Protein AF-A0A3E0MTA1-F1 (afdb_monomer)

Secondary structure (DSSP, 8-state):
--GGG--STT---TTTT---S----EEEETTEEEEETTEE-TTS---PPP----

Solvent-accessible surface area (backbone atoms only — not comparable to full-atom values): 3854 Å² total; per-residue (Å²): 74,52,67,89,73,45,84,54,93,84,49,74,61,101,51,62,76,42,80,70,97,71,77,85,52,69,42,70,56,99,82,40,73,39,30,50,74,89,43,75,41,80,91,65,78,92,76,87,86,84,77,90,85,128

Foldseek 3Di:
DDLVLDPDPVSDDPCHVPDDPDDDAFDDDPNRGQDHRSDGDVPDDDDDDDDDPD

pLDDT: mean 96.15, std 2.11, range [85.0, 98.5]

Mean predicted aligned error: 3.07 Å

Radius of gyration: 15.06 Å; Cα contacts (8 Å, |Δi|>4): 43; chains: 1; bounding box: 45×23×30 Å

Sequence (54 aa):
VSKDNILYKCQWSPFEGTVFKSKVTHTFVNGHLAFKEGNFDDSQLGERLLFNRD

Structure (mmCIF, N/CA/C/O backbone):
data_AF-A0A3E0MTA1-F1
#
_entry.id   AF-A0A3E0MTA1-F1
#
loop_
_atom_site.group_PDB
_atom_site.id
_atom_site.type_symbol
_atom_site.label_atom_id
_atom_site.label_alt_id
_atom_site.label_comp_id
_atom_site.label_asym_id
_atom_site.label_entity_id
_atom_site.label_seq_id
_atom_site.pdbx_PDB_ins_code
_atom_site.Cartn_x
_atom_site.Cartn_y
_atom_site.Cartn_z
_atom_site.occupancy
_atom_site.B_iso_or_equiv
_atom_site.auth_seq_id
_atom_site.auth_comp_id
_atom_site.auth_asym_id
_atom_site.auth_atom_id
_atom_site.pdbx_PDB_model_num
ATOM 1 N N . VAL A 1 1 ? -11.160 1.560 9.362 1.00 95.12 1 VAL A N 1
ATOM 2 C CA . VAL A 1 1 ? -10.978 0.323 8.575 1.00 95.12 1 VAL A CA 1
ATOM 3 C C . VAL A 1 1 ? -12.291 -0.412 8.610 1.00 95.12 1 VAL A C 1
ATOM 5 O O . VAL A 1 1 ? -12.848 -0.567 9.694 1.00 95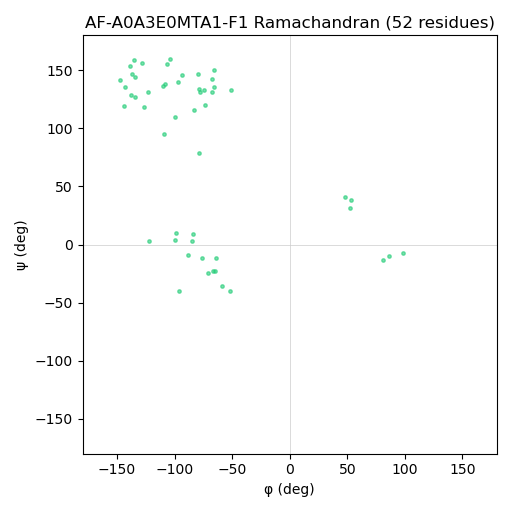.12 1 VAL A O 1
ATOM 8 N N . SER A 1 2 ? -12.790 -0.801 7.449 1.00 95.25 2 SER A N 1
ATOM 9 C CA . SER A 1 2 ? -14.049 -1.521 7.295 1.00 95.25 2 SER A CA 1
ATOM 10 C C . SER A 1 2 ? -13.796 -2.766 6.456 1.00 95.25 2 SER A C 1
ATOM 12 O O . SER A 1 2 ? -12.823 -2.826 5.711 1.00 95.25 2 SER A O 1
ATOM 14 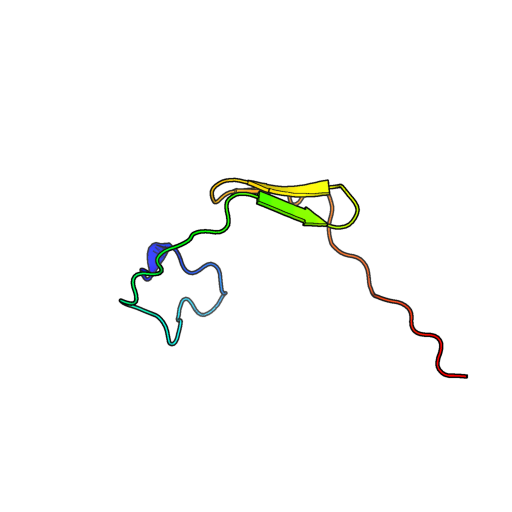N N . LYS A 1 3 ? -14.640 -3.785 6.599 1.00 94.62 3 LYS A N 1
ATOM 15 C CA . LYS A 1 3 ? -14.412 -5.075 5.942 1.00 94.62 3 LYS A CA 1
ATOM 16 C C . LYS A 1 3 ? -14.332 -4.958 4.415 1.00 94.62 3 LYS A C 1
ATOM 18 O O . LYS A 1 3 ? -13.514 -5.624 3.798 1.00 94.62 3 LYS A O 1
ATOM 23 N N . ASP A 1 4 ? -15.126 -4.063 3.833 1.00 94.25 4 ASP A N 1
ATOM 24 C CA . ASP A 1 4 ? -15.182 -3.761 2.398 1.00 94.25 4 ASP A CA 1
ATOM 25 C C . ASP A 1 4 ? -13.912 -3.100 1.838 1.00 94.25 4 ASP A C 1
ATOM 27 O O . ASP A 1 4 ? -13.656 -3.205 0.642 1.00 94.25 4 ASP A O 1
ATOM 31 N N . ASN A 1 5 ? -13.103 -2.442 2.679 1.00 94.12 5 ASN A N 1
ATOM 32 C CA . ASN A 1 5 ? -11.893 -1.747 2.233 1.00 94.12 5 ASN A CA 1
ATOM 33 C C . ASN A 1 5 ? -10.597 -2.534 2.470 1.00 94.12 5 ASN A C 1
ATOM 35 O O . ASN A 1 5 ? -9.503 -2.037 2.188 1.00 94.12 5 ASN A O 1
ATOM 39 N N . ILE A 1 6 ? -10.708 -3.767 2.969 1.00 96.44 6 ILE A N 1
ATOM 40 C CA . ILE A 1 6 ? -9.578 -4.673 3.142 1.00 96.44 6 ILE A CA 1
ATOM 41 C C . ILE A 1 6 ? -9.310 -5.368 1.812 1.00 96.44 6 ILE A C 1
ATOM 43 O O . ILE A 1 6 ? -10.102 -6.163 1.326 1.00 96.44 6 ILE A O 1
ATOM 47 N N . LEU A 1 7 ? -8.142 -5.110 1.238 1.00 94.81 7 LEU A N 1
ATOM 48 C CA . LEU A 1 7 ? -7.751 -5.660 -0.065 1.00 94.81 7 LEU A CA 1
ATOM 49 C C . LEU A 1 7 ? -7.062 -7.027 0.043 1.00 94.81 7 LEU A C 1
ATOM 51 O O . LEU A 1 7 ? -6.808 -7.697 -0.954 1.00 94.81 7 LEU A O 1
ATOM 55 N N . TYR A 1 8 ? -6.737 -7.454 1.263 1.00 95.62 8 TYR A N 1
ATOM 56 C CA . TYR A 1 8 ? -6.112 -8.746 1.497 1.00 95.62 8 TYR A CA 1
ATOM 57 C C . TYR A 1 8 ? -7.079 -9.895 1.183 1.00 95.62 8 TYR A C 1
ATOM 59 O O . TYR A 1 8 ? -8.265 -9.838 1.508 1.00 95.62 8 TYR A O 1
ATOM 67 N N . LYS A 1 9 ? -6.559 -10.984 0.604 1.00 95.38 9 LYS A N 1
ATOM 68 C CA . LYS A 1 9 ? -7.351 -12.128 0.119 1.00 95.38 9 LYS A CA 1
ATOM 69 C C . LYS A 1 9 ? -8.324 -12.697 1.158 1.00 95.38 9 LYS A C 1
ATOM 71 O O . LYS A 1 9 ? -9.443 -13.048 0.809 1.00 95.38 9 LYS A O 1
ATOM 76 N N . CYS A 1 10 ? -7.911 -12.791 2.421 1.00 95.06 10 CYS A N 1
ATOM 77 C CA . CYS A 1 10 ? -8.743 -13.373 3.478 1.00 95.06 10 CYS A CA 1
ATOM 78 C C . CYS A 1 10 ? -9.732 -12.376 4.109 1.00 95.06 10 CYS A C 1
ATOM 80 O O . CYS A 1 10 ? -10.429 -12.756 5.044 1.00 95.06 10 CYS A O 1
ATOM 82 N N . GLN A 1 11 ? -9.794 -11.130 3.617 1.00 94.62 11 GLN A N 1
ATOM 83 C CA . GLN A 1 11 ? -10.806 -10.129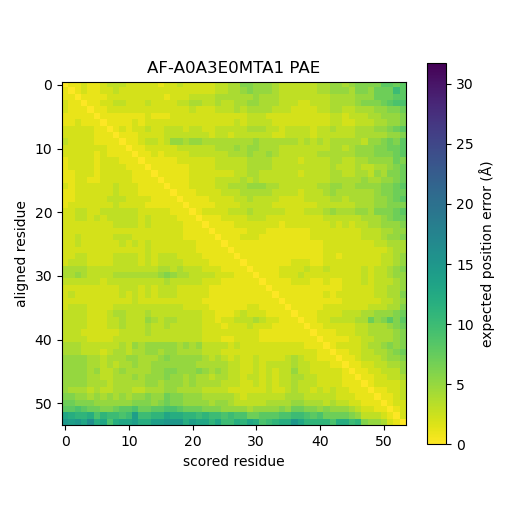 3.984 1.00 94.62 11 GLN A CA 1
ATOM 84 C C . GLN A 1 11 ? -10.931 -9.888 5.500 1.00 94.62 11 GLN A C 1
ATOM 86 O O . GLN A 1 11 ? -12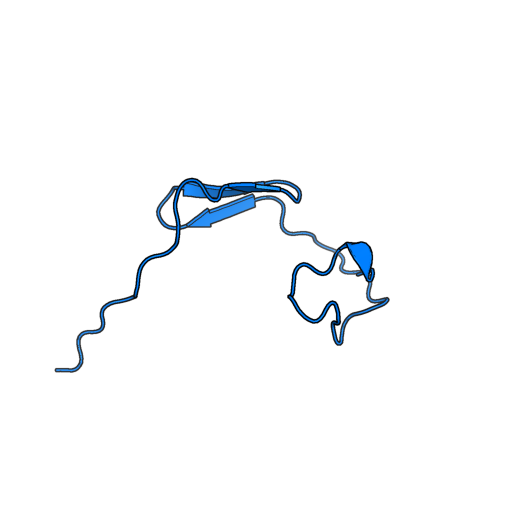.034 -9.723 6.021 1.00 94.62 11 GLN A O 1
ATOM 91 N N . TRP A 1 12 ? -9.795 -9.896 6.205 1.00 96.25 12 TRP A N 1
ATOM 92 C CA . TRP A 1 12 ? -9.719 -9.601 7.636 1.00 96.25 12 TRP A CA 1
ATOM 93 C C . TRP A 1 12 ? -8.505 -8.730 7.962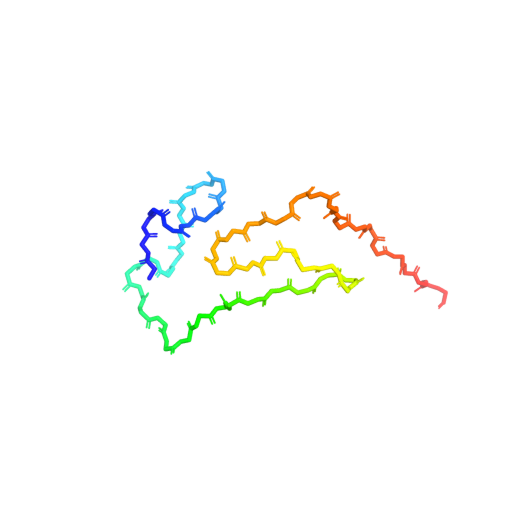 1.00 96.25 12 TRP A C 1
ATOM 95 O O . TRP A 1 12 ? -7.497 -8.748 7.247 1.00 96.25 12 TRP A O 1
ATOM 105 N N . SER A 1 13 ? -8.604 -7.969 9.051 1.00 97.31 13 SER A N 1
ATOM 106 C CA . SER A 1 13 ? -7.509 -7.165 9.599 1.00 97.31 13 SER A CA 1
ATOM 107 C C . SER A 1 13 ? -7.622 -7.080 11.121 1.00 97.31 13 SER A C 1
ATOM 109 O O . SER A 1 13 ? -8.727 -6.891 11.630 1.00 97.31 13 SER A O 1
ATOM 111 N N . PRO A 1 14 ? -6.506 -7.116 11.876 1.00 97.56 14 PRO A N 1
ATOM 112 C CA . PRO A 1 14 ? -6.545 -6.844 13.315 1.00 97.56 14 PRO A CA 1
ATOM 113 C C . PRO A 1 14 ? -6.974 -5.400 13.632 1.00 97.56 14 PRO A C 1
ATOM 115 O O . PRO A 1 14 ? -7.249 -5.078 14.782 1.00 97.56 14 PRO A O 1
ATOM 118 N N . PHE A 1 15 ? -7.029 -4.527 12.620 1.00 97.94 15 PHE A N 1
ATOM 119 C CA . PHE A 1 15 ? -7.436 -3.131 12.744 1.00 97.94 15 PHE A CA 1
ATOM 120 C C . PHE A 1 15 ? -8.891 -2.873 12.337 1.00 97.94 15 PHE A C 1
ATOM 122 O O . PHE A 1 15 ? -9.267 -1.708 12.201 1.00 97.94 15 PHE A O 1
ATOM 129 N N . GLU A 1 16 ? -9.721 -3.896 12.108 1.00 97.62 16 GLU A N 1
ATOM 130 C CA . GLU A 1 16 ? -11.153 -3.684 11.848 1.00 97.62 16 GLU A CA 1
ATOM 131 C C . GLU A 1 16 ? -11.793 -2.787 12.927 1.00 97.62 16 GLU A C 1
ATOM 133 O O . GLU A 1 16 ? -11.527 -2.925 14.119 1.00 97.62 16 GLU A O 1
ATOM 138 N N . GLY A 1 17 ? -12.570 -1.785 12.498 1.00 97.31 17 GLY A N 1
ATOM 139 C CA . GLY A 1 17 ? -13.151 -0.764 13.382 1.00 97.31 17 GLY A CA 1
ATOM 140 C C . GLY A 1 17 ? -12.209 0.382 13.782 1.00 97.31 17 GLY A C 1
ATOM 141 O O . GLY A 1 17 ? -12.676 1.421 14.242 1.00 97.31 17 GLY A O 1
ATOM 142 N N . THR A 1 18 ? -10.897 0.273 13.548 1.00 98.19 18 THR A N 1
ATOM 143 C CA . THR A 1 18 ? -9.944 1.350 13.871 1.00 98.19 18 THR A CA 1
ATOM 144 C C . THR A 1 18 ? -10.059 2.507 12.878 1.00 98.19 18 THR A C 1
ATOM 146 O O . THR A 1 18 ? -10.044 2.300 11.661 1.00 98.19 18 THR A O 1
ATOM 149 N N . VAL A 1 19 ? -10.126 3.745 13.374 1.00 97.94 19 VAL A N 1
ATOM 150 C CA . VAL A 1 19 ? -10.071 4.965 12.551 1.00 97.94 19 VAL A CA 1
ATOM 151 C C . VAL A 1 19 ? -8.660 5.541 12.611 1.00 97.94 19 VAL A C 1
ATOM 153 O O . VAL A 1 19 ? -8.229 6.063 13.637 1.00 97.94 19 VAL A O 1
ATOM 156 N N . PHE A 1 20 ? -7.931 5.450 11.503 1.00 97.50 20 PHE A N 1
ATOM 157 C CA . PHE A 1 20 ? -6.629 6.095 11.371 1.00 97.50 20 PHE A CA 1
ATOM 158 C C . PHE A 1 20 ? -6.798 7.586 11.057 1.00 97.50 20 PHE A C 1
ATOM 160 O O . PHE A 1 20 ? -7.732 7.982 10.364 1.00 97.50 20 PHE A O 1
ATOM 167 N N . LYS A 1 21 ? -5.872 8.418 11.548 1.00 98.19 21 LYS A N 1
ATOM 168 C CA . LYS A 1 21 ? -5.860 9.872 11.286 1.00 98.19 21 LYS A CA 1
ATOM 169 C C . LYS A 1 21 ? -5.356 10.233 9.886 1.00 98.19 21 LYS A C 1
ATOM 171 O O . LYS A 1 21 ? -5.457 11.383 9.475 1.00 98.19 21 LYS A O 1
ATOM 176 N N . SER A 1 22 ? -4.776 9.270 9.182 1.00 97.25 22 SER A N 1
ATOM 177 C CA . SER A 1 22 ? -4.163 9.439 7.872 1.00 97.25 22 SER A CA 1
ATOM 178 C C . SER A 1 22 ? -4.578 8.306 6.936 1.00 97.25 22 SER A C 1
ATOM 180 O O . SER A 1 22 ? -5.004 7.234 7.369 1.00 97.25 22 SER A O 1
ATOM 182 N N . LYS A 1 23 ? -4.450 8.564 5.633 1.00 96.44 23 LYS A N 1
ATOM 183 C CA . LYS A 1 23 ? -4.712 7.616 4.549 1.00 96.44 23 LYS A CA 1
ATOM 184 C C . LYS A 1 23 ? -3.569 7.707 3.540 1.00 96.44 23 LYS A C 1
ATOM 186 O O . LYS A 1 23 ? -3.056 8.794 3.283 1.00 96.44 23 LYS A O 1
ATOM 191 N N . VAL A 1 24 ? -3.197 6.575 2.952 1.00 96.88 24 VAL A N 1
ATOM 192 C CA . VAL A 1 24 ? -2.301 6.542 1.791 1.00 96.88 24 VAL A CA 1
ATOM 193 C C . VAL A 1 24 ? -3.075 7.025 0.564 1.00 96.88 24 VAL A C 1
ATOM 195 O O . VAL A 1 24 ? -4.097 6.438 0.211 1.00 96.88 24 VAL A O 1
ATOM 198 N N . THR A 1 25 ? -2.613 8.102 -0.071 1.00 98.25 25 THR A N 1
ATOM 199 C CA . THR A 1 25 ? -3.254 8.665 -1.274 1.00 98.25 25 THR A CA 1
ATOM 200 C C . THR A 1 25 ? -2.587 8.176 -2.554 1.00 98.25 25 THR A C 1
ATOM 202 O O . THR A 1 25 ? -3.280 7.862 -3.515 1.00 98.25 25 THR A O 1
ATOM 205 N N . HIS A 1 26 ? -1.254 8.08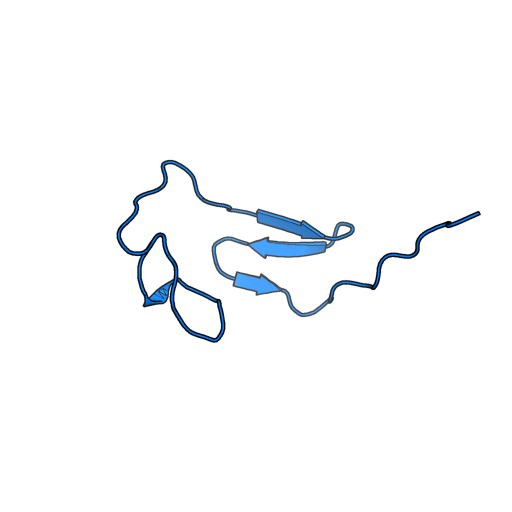4 -2.557 1.00 98.50 26 HIS A N 1
ATOM 206 C CA . HIS A 1 26 ? -0.449 7.670 -3.704 1.00 98.50 26 HIS A CA 1
ATOM 207 C C . HIS A 1 26 ? 0.658 6.714 -3.260 1.00 98.50 26 HIS A C 1
ATOM 209 O O . HIS A 1 26 ? 1.201 6.837 -2.160 1.00 98.50 26 HIS A O 1
ATOM 215 N N . THR A 1 27 ? 1.020 5.768 -4.117 1.00 98.12 27 THR A N 1
ATOM 216 C CA . THR A 1 27 ? 2.207 4.926 -3.931 1.00 98.12 27 THR A CA 1
ATOM 217 C C . THR A 1 27 ? 2.921 4.785 -5.260 1.00 98.12 27 THR A C 1
ATOM 219 O O . THR A 1 27 ? 2.295 4.443 -6.261 1.00 98.12 27 THR A O 1
ATOM 222 N N . PHE A 1 28 ? 4.226 5.053 -5.252 1.00 97.50 28 PHE A N 1
ATOM 223 C CA . PHE A 1 28 ? 5.084 4.893 -6.416 1.00 97.50 28 PHE A CA 1
ATOM 224 C C . PHE A 1 28 ? 6.039 3.720 -6.211 1.00 97.50 28 PHE A C 1
ATOM 226 O O . PHE A 1 28 ? 6.634 3.590 -5.141 1.00 97.50 28 PHE A O 1
ATOM 233 N N . VAL A 1 29 ? 6.214 2.897 -7.241 1.00 97.00 29 VAL A N 1
ATOM 234 C CA . VAL A 1 29 ? 7.165 1.778 -7.257 1.00 97.00 29 VAL A CA 1
ATOM 235 C C . VAL A 1 29 ? 8.032 1.934 -8.496 1.00 97.00 29 VAL A C 1
ATOM 237 O O . VAL A 1 29 ? 7.513 1.954 -9.602 1.00 97.00 29 VAL A O 1
ATOM 240 N N . ASN A 1 30 ? 9.345 2.107 -8.326 1.00 94.88 30 ASN A N 1
ATOM 241 C CA . ASN A 1 30 ? 10.277 2.355 -9.438 1.00 94.88 30 ASN A CA 1
ATOM 242 C C . ASN A 1 30 ? 9.858 3.529 -10.358 1.00 94.88 30 ASN A C 1
ATOM 244 O O . ASN A 1 30 ? 10.120 3.512 -11.555 1.00 94.88 30 ASN A O 1
ATOM 248 N N . GLY A 1 31 ? 9.187 4.547 -9.802 1.00 95.38 31 GLY A N 1
ATOM 249 C CA . GLY A 1 31 ? 8.664 5.700 -10.551 1.00 95.38 31 GLY A CA 1
ATOM 250 C C . GLY A 1 31 ? 7.273 5.505 -11.172 1.00 95.38 31 GLY A C 1
ATOM 251 O O . GLY A 1 31 ? 6.664 6.489 -11.585 1.00 95.38 31 GLY A O 1
ATOM 252 N N . HIS A 1 32 ? 6.731 4.285 -11.174 1.00 97.56 32 HIS A N 1
ATOM 253 C CA . HIS A 1 32 ? 5.365 3.977 -11.612 1.00 97.56 32 HIS A CA 1
ATOM 254 C C . HIS A 1 32 ? 4.338 4.329 -10.538 1.00 97.56 32 HIS A C 1
ATOM 256 O O . HIS A 1 32 ? 4.532 3.966 -9.376 1.00 97.56 32 HIS A O 1
ATOM 262 N N . LEU A 1 33 ? 3.238 4.997 -10.901 1.00 97.94 33 LEU A N 1
ATOM 263 C CA . LEU A 1 33 ? 2.142 5.320 -9.981 1.00 97.94 33 LEU A CA 1
ATOM 264 C C . LEU A 1 33 ? 1.251 4.088 -9.756 1.00 97.94 33 LEU A C 1
ATOM 266 O O . LEU A 1 33 ? 0.165 3.977 -10.311 1.00 97.94 33 LEU A O 1
ATOM 270 N N . ALA A 1 34 ? 1.717 3.171 -8.912 1.00 98.06 34 ALA A N 1
ATOM 271 C CA . ALA A 1 34 ? 1.091 1.868 -8.686 1.00 98.06 34 ALA A CA 1
ATOM 272 C C . ALA A 1 34 ? -0.244 1.926 -7.921 1.00 98.06 34 A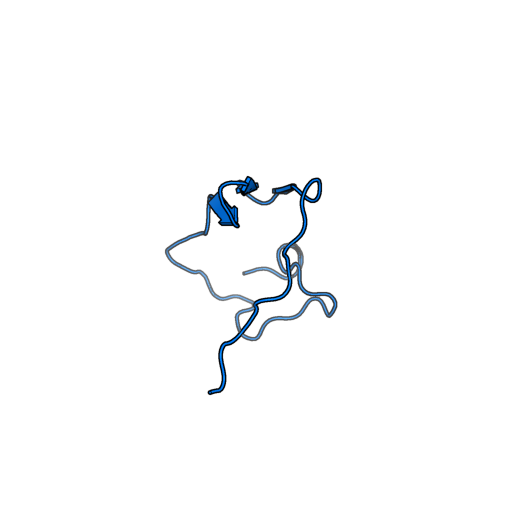LA A C 1
ATOM 274 O O . ALA A 1 34 ? -1.063 1.016 -8.028 1.00 98.06 34 ALA A O 1
ATOM 275 N N . PHE A 1 35 ? -0.472 2.970 -7.119 1.00 98.19 35 PHE A N 1
ATOM 276 C CA . PHE A 1 35 ? -1.731 3.159 -6.396 1.00 98.19 35 PHE A CA 1
ATOM 277 C C . PHE A 1 35 ? -2.107 4.633 -6.330 1.00 98.19 35 PHE A C 1
ATOM 279 O O . PHE A 1 35 ? -1.267 5.473 -5.991 1.00 98.19 35 PHE A O 1
ATOM 286 N N . LYS A 1 36 ? -3.382 4.939 -6.587 1.00 98.19 36 LYS A N 1
ATOM 287 C CA . LYS A 1 36 ? -3.957 6.281 -6.465 1.00 98.19 36 LYS A CA 1
ATOM 288 C C . LYS A 1 36 ? -5.391 6.221 -5.948 1.00 98.19 36 LYS A C 1
ATOM 290 O O . LYS A 1 36 ? -6.282 5.677 -6.599 1.00 98.19 36 LYS A O 1
ATOM 295 N N . GLU A 1 37 ? -5.619 6.838 -4.791 1.00 96.44 37 GLU A N 1
ATOM 296 C CA . GLU A 1 37 ? -6.945 7.056 -4.194 1.00 96.44 37 GLU A CA 1
ATOM 297 C C . GLU A 1 37 ? -7.854 5.812 -4.156 1.00 96.44 37 GLU A C 1
ATOM 299 O O . GLU A 1 37 ? -9.058 5.905 -4.374 1.00 96.44 37 GLU A O 1
ATOM 304 N N . GLY A 1 38 ? -7.300 4.638 -3.839 1.00 94.62 38 GLY A N 1
ATOM 305 C CA . GLY A 1 38 ? -8.065 3.385 -3.748 1.00 94.62 38 GLY A CA 1
ATOM 306 C C . GLY A 1 38 ? -7.984 2.489 -4.984 1.00 94.62 38 GLY A C 1
ATOM 307 O O . GLY A 1 38 ? -8.449 1.357 -4.916 1.00 94.62 38 GLY A 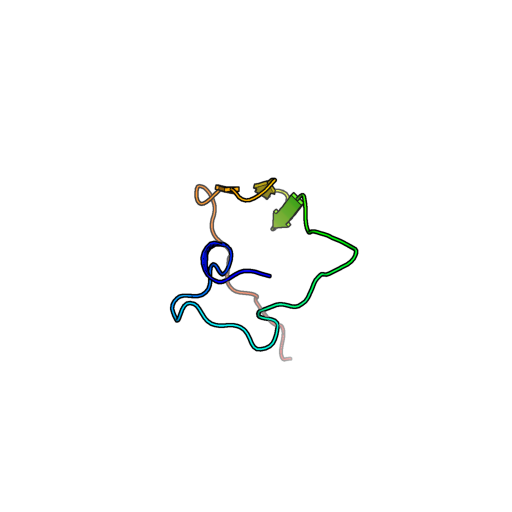O 1
ATOM 308 N N . ASN A 1 39 ? -7.375 2.954 -6.076 1.00 96.62 39 ASN A N 1
ATOM 309 C CA . ASN A 1 39 ? -7.240 2.197 -7.320 1.00 96.62 39 ASN A CA 1
ATOM 310 C C . ASN A 1 39 ? -5.790 1.756 -7.530 1.00 96.62 39 ASN A C 1
ATOM 312 O O . ASN A 1 39 ? -4.873 2.550 -7.305 1.00 96.62 39 ASN A O 1
ATOM 316 N N . PHE A 1 40 ? -5.602 0.517 -7.984 1.00 96.88 40 PHE A N 1
ATOM 317 C CA . PHE A 1 40 ? -4.304 -0.021 -8.389 1.00 96.88 40 PHE A CA 1
ATOM 318 C C . PHE A 1 40 ? -4.088 0.150 -9.887 1.00 96.88 40 PHE A C 1
ATOM 320 O O . PHE A 1 40 ? -5.034 0.052 -10.669 1.00 96.88 40 PHE A O 1
ATOM 327 N N . ASP A 1 41 ? -2.836 0.381 -10.267 1.00 97.62 41 ASP A N 1
ATOM 328 C CA . ASP A 1 41 ? -2.382 0.303 -11.649 1.00 97.62 41 ASP A CA 1
ATOM 329 C C . ASP A 1 41 ? -1.486 -0.928 -11.827 1.00 97.62 41 ASP A C 1
ATOM 331 O O . ASP A 1 41 ? -0.277 -0.883 -11.587 1.00 97.62 41 ASP A O 1
ATOM 335 N N . ASP A 1 42 ? -2.108 -2.021 -12.271 1.00 95.94 42 ASP A N 1
ATOM 336 C CA . ASP A 1 42 ? -1.459 -3.318 -12.488 1.00 95.94 42 ASP A CA 1
ATOM 337 C C . ASP A 1 42 ? -0.773 -3.432 -13.866 1.00 95.94 42 ASP A C 1
ATOM 339 O O . ASP A 1 42 ? -0.331 -4.518 -14.248 1.00 95.94 42 ASP A O 1
ATOM 343 N N . SER A 1 43 ? -0.664 -2.340 -1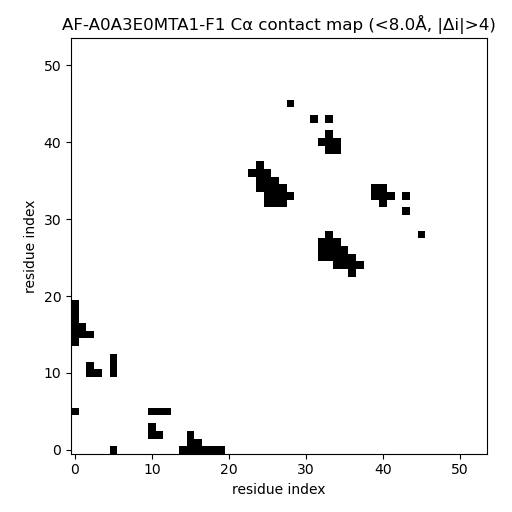4.638 1.00 97.06 43 SER A N 1
ATOM 344 C CA . SER A 1 43 ? 0.038 -2.349 -15.935 1.00 97.06 43 SER A CA 1
ATOM 345 C C . SER A 1 43 ? 1.540 -2.629 -15.808 1.00 97.06 43 SER A C 1
ATOM 347 O O . SER A 1 43 ? 2.159 -3.124 -16.752 1.00 97.06 43 SER A O 1
ATOM 349 N N . GLN A 1 44 ? 2.114 -2.366 -14.632 1.00 96.25 44 GLN A N 1
ATOM 350 C CA . GLN A 1 44 ? 3.484 -2.704 -14.274 1.00 96.25 44 GLN A CA 1
ATOM 351 C C . GLN A 1 44 ? 3.523 -3.333 -12.879 1.00 96.25 44 GLN A C 1
ATOM 353 O O . GLN A 1 44 ? 3.038 -2.762 -11.904 1.00 96.25 44 GLN A O 1
ATOM 358 N N . LEU A 1 45 ? 4.144 -4.510 -12.779 1.00 94.62 45 LEU A N 1
ATOM 359 C CA . LEU A 1 45 ? 4.269 -5.262 -11.531 1.00 94.62 45 LEU A CA 1
ATOM 360 C C . LEU A 1 45 ? 5.680 -5.146 -10.944 1.00 94.62 45 LEU A C 1
ATOM 362 O O . LEU A 1 45 ? 6.643 -4.823 -11.637 1.00 94.62 45 LEU A O 1
ATOM 366 N N . GLY A 1 46 ? 5.793 -5.414 -9.642 1.00 92.56 46 GLY A N 1
ATOM 367 C CA . GLY A 1 46 ? 7.068 -5.376 -8.929 1.00 92.56 46 GLY A CA 1
ATOM 368 C C . GLY A 1 46 ? 8.049 -6.458 -9.390 1.00 92.56 46 GLY A C 1
ATOM 369 O O . GLY A 1 46 ? 7.661 -7.559 -9.778 1.00 92.56 46 GLY A O 1
ATOM 370 N N . GLU A 1 47 ? 9.338 -6.152 -9.281 1.00 94.81 47 GLU A N 1
ATOM 371 C CA . GLU A 1 47 ? 10.432 -7.056 -9.638 1.00 94.81 47 GLU A CA 1
ATOM 372 C C . GLU A 1 47 ? 11.124 -7.617 -8.388 1.00 94.81 47 GLU A C 1
ATOM 374 O O . GLU A 1 47 ? 11.093 -7.027 -7.303 1.00 94.81 47 GLU A O 1
ATOM 379 N N . ARG A 1 48 ? 11.766 -8.783 -8.522 1.00 95.94 48 ARG A N 1
ATOM 380 C CA . ARG A 1 48 ? 12.542 -9.384 -7.429 1.00 95.94 48 ARG A CA 1
ATOM 381 C C . ARG A 1 48 ? 13.780 -8.530 -7.137 1.00 95.94 48 ARG A C 1
ATOM 383 O O . ARG A 1 48 ? 14.574 -8.258 -8.029 1.00 95.94 48 ARG A O 1
ATOM 390 N N . LEU A 1 49 ? 14.004 -8.230 -5.860 1.00 95.81 49 LEU A N 1
ATOM 391 C CA . LEU A 1 49 ? 15.244 -7.615 -5.387 1.00 95.81 49 LEU A CA 1
ATOM 392 C C . LEU A 1 49 ? 16.443 -8.564 -5.561 1.00 95.81 49 LEU A C 1
ATOM 394 O O . LEU A 1 49 ? 16.366 -9.747 -5.212 1.00 95.81 49 LEU A O 1
ATOM 398 N N . LEU A 1 50 ? 17.557 -8.028 -6.061 1.00 96.19 50 LEU A N 1
ATOM 399 C CA . LEU A 1 50 ? 18.853 -8.703 -6.112 1.00 96.19 50 LEU A CA 1
ATOM 400 C C . LEU A 1 50 ? 19.694 -8.264 -4.912 1.00 96.19 50 LEU A C 1
ATOM 402 O O . LEU A 1 50 ? 19.694 -7.093 -4.542 1.00 96.19 50 LEU A O 1
ATOM 406 N N . PHE A 1 51 ? 20.417 -9.203 -4.308 1.00 96.94 51 PHE A N 1
ATOM 407 C CA . PHE A 1 51 ? 21.255 -8.943 -3.141 1.00 96.94 51 PHE A CA 1
ATOM 408 C C . PHE A 1 51 ? 22.684 -9.356 -3.458 1.00 96.94 51 PHE A C 1
ATOM 410 O O . PHE A 1 51 ? 22.896 -10.481 -3.909 1.00 96.94 51 PHE A O 1
ATOM 417 N N . ASN A 1 52 ? 23.645 -8.477 -3.174 1.00 95.00 52 ASN A N 1
ATOM 418 C CA . ASN A 1 52 ? 25.033 -8.898 -3.051 1.00 95.00 52 ASN A CA 1
ATOM 419 C C . ASN A 1 52 ? 25.214 -9.564 -1.677 1.00 95.00 52 ASN A C 1
ATOM 421 O O . ASN A 1 52 ? 24.728 -9.034 -0.676 1.00 95.00 52 ASN A O 1
ATOM 425 N N . ARG A 1 53 ? 25.824 -10.748 -1.647 1.00 92.62 53 ARG A N 1
ATOM 426 C CA . ARG A 1 53 ? 26.030 -11.552 -0.430 1.00 92.62 53 ARG A CA 1
ATOM 427 C C . ARG A 1 53 ? 27.503 -11.867 -0.170 1.00 92.62 53 ARG A C 1
ATOM 429 O O . ARG A 1 53 ? 27.772 -12.618 0.766 1.00 92.62 53 ARG A O 1
ATOM 436 N N . ASP A 1 54 ? 28.390 -11.336 -1.005 1.00 85.00 54 ASP A N 1
ATOM 437 C CA . ASP A 1 54 ? 29.838 -11.428 -0.829 1.00 85.00 54 ASP A CA 1
ATOM 438 C C . ASP A 1 54 ? 30.326 -10.489 0.286 1.00 85.00 54 ASP A C 1
ATOM 440 O O . ASP A 1 54 ? 29.709 -9.409 0.475 1.00 85.00 54 ASP A O 1
#